Protein AF-A0A1I3NWZ0-F1 (afdb_monomer_lite)

pLDDT: mean 81.71, std 12.24, range [40.03, 95.94]

Sequence (166 aa):
MVKVLDIPILNQINGIDDLKAIGTYIEVKIGIEEKIGVPLRVNGWSQLFNKIKSVSASINNNIEKLSILLCEENNLKEIGQFYEAKKVISDIFSLQIKARSWRELKLKLKKISSAFKDGVTTDKHLLFEKNKIRNFINSSKLEGIQINEGLTSRSMADVLNKYWSR

Radius of gyration: 20.73 Å; chains: 1; bounding box: 36×36×67 Å

Structure (mmCIF, N/CA/C/O backbone):
data_AF-A0A1I3NWZ0-F1
#
_entry.id   AF-A0A1I3NWZ0-F1
#
loop_
_atom_site.group_PDB
_atom_site.id
_atom_site.type_symbol
_atom_site.label_atom_id
_atom_site.label_alt_id
_atom_site.label_comp_id
_atom_site.label_asym_id
_atom_site.label_entity_id
_atom_site.label_seq_id
_atom_site.pdbx_PDB_ins_code
_atom_site.Cartn_x
_atom_site.Cartn_y
_atom_site.Cartn_z
_atom_site.occupancy
_atom_site.B_iso_or_equiv
_atom_site.auth_seq_id
_atom_site.auth_comp_id
_atom_site.auth_asym_id
_atom_site.auth_atom_id
_atom_site.pdbx_PDB_model_num
ATOM 1 N N . MET A 1 1 ? 4.291 -22.765 -17.518 1.00 40.03 1 MET A N 1
ATOM 2 C CA . MET A 1 1 ? 4.893 -22.396 -16.218 1.00 40.03 1 MET A CA 1
ATOM 3 C C . MET A 1 1 ? 5.138 -20.897 -16.234 1.00 40.03 1 MET A C 1
ATOM 5 O O . MET A 1 1 ? 5.899 -20.448 -17.079 1.00 40.03 1 MET A O 1
ATOM 9 N N . VAL A 1 2 ? 4.449 -20.118 -15.394 1.00 47.88 2 VAL A N 1
ATOM 10 C CA . VAL A 1 2 ? 4.759 -18.685 -15.241 1.00 47.88 2 VAL A CA 1
ATOM 11 C C . VAL A 1 2 ? 6.062 -18.609 -14.456 1.00 47.88 2 VAL A C 1
ATOM 13 O O . VAL A 1 2 ? 6.148 -19.153 -13.356 1.00 47.88 2 VAL A O 1
ATOM 16 N N . LYS A 1 3 ? 7.097 -18.021 -15.052 1.00 55.84 3 LYS A N 1
ATOM 17 C CA . LYS A 1 3 ? 8.372 -17.776 -14.381 1.00 55.84 3 LYS A CA 1
ATOM 18 C C . LYS A 1 3 ? 8.078 -16.791 -13.248 1.00 55.84 3 LYS A C 1
ATOM 20 O O . LYS A 1 3 ? 7.705 -15.654 -13.523 1.00 55.84 3 LYS A O 1
ATOM 25 N N . VAL A 1 4 ? 8.147 -17.243 -11.996 1.00 61.38 4 VAL A N 1
ATOM 26 C CA . VAL A 1 4 ? 7.974 -16.355 -10.841 1.00 61.38 4 VAL A CA 1
ATOM 27 C C . VAL A 1 4 ? 9.192 -15.446 -10.825 1.00 61.38 4 VAL A C 1
ATOM 29 O O . VAL A 1 4 ? 10.295 -15.888 -10.511 1.00 61.38 4 VAL A O 1
ATOM 32 N N . LEU A 1 5 ? 9.005 -14.207 -11.270 1.00 76.50 5 LEU A N 1
ATOM 33 C CA . LEU A 1 5 ? 10.044 -13.198 -11.193 1.00 76.50 5 LEU A CA 1
ATOM 34 C C . LEU A 1 5 ? 10.266 -12.841 -9.727 1.00 76.50 5 LEU A C 1
ATOM 36 O O . LEU A 1 5 ? 9.330 -12.431 -9.038 1.00 76.50 5 LEU A O 1
ATOM 40 N N . ASP A 1 6 ? 11.507 -12.975 -9.268 1.00 80.75 6 ASP A N 1
ATOM 41 C CA . ASP A 1 6 ? 11.895 -12.523 -7.939 1.00 80.75 6 ASP A CA 1
ATOM 42 C C . ASP A 1 6 ? 12.043 -10.999 -7.951 1.00 80.75 6 ASP A C 1
ATOM 44 O O . ASP A 1 6 ? 13.096 -10.435 -8.247 1.00 80.75 6 ASP A O 1
ATOM 48 N N . ILE A 1 7 ? 10.920 -10.313 -7.742 1.00 85.56 7 ILE A N 1
ATOM 49 C CA . ILE A 1 7 ? 10.895 -8.860 -7.634 1.00 85.56 7 ILE A CA 1
ATOM 50 C C . ILE A 1 7 ? 11.438 -8.494 -6.246 1.00 85.56 7 ILE A C 1
ATOM 52 O O . ILE A 1 7 ? 10.828 -8.910 -5.254 1.00 85.56 7 ILE A O 1
ATOM 56 N N . PRO A 1 8 ? 12.496 -7.669 -6.130 1.00 84.44 8 PRO A N 1
ATOM 57 C CA . PRO A 1 8 ? 13.029 -7.234 -4.840 1.00 84.44 8 PRO A CA 1
ATOM 58 C C . PRO A 1 8 ? 12.033 -6.330 -4.101 1.00 84.44 8 PRO A C 1
ATOM 60 O O . PRO A 1 8 ? 10.915 -6.057 -4.559 1.00 84.44 8 PRO A O 1
ATOM 63 N N . ILE A 1 9 ? 12.389 -5.865 -2.907 1.00 85.62 9 ILE A N 1
ATOM 64 C CA . ILE A 1 9 ? 11.595 -4.834 -2.233 1.00 85.62 9 ILE A CA 1
ATOM 65 C C . ILE A 1 9 ? 11.631 -3.578 -3.099 1.00 85.62 9 ILE A C 1
ATOM 67 O O . ILE A 1 9 ? 12.697 -3.072 -3.439 1.00 85.62 9 ILE A O 1
ATOM 71 N N . LEU A 1 10 ? 10.466 -3.032 -3.435 1.00 88.06 10 LEU A N 1
ATOM 72 C CA . LEU A 1 10 ? 10.370 -1.962 -4.429 1.00 88.06 10 LEU A CA 1
ATOM 73 C C . LEU A 1 10 ? 11.060 -0.665 -3.994 1.00 88.06 10 LEU A C 1
ATOM 75 O O . LEU A 1 10 ? 11.432 0.150 -4.834 1.00 88.06 10 LEU A O 1
ATOM 79 N N . ASN A 1 11 ? 11.263 -0.474 -2.690 1.00 84.38 11 ASN A N 1
ATOM 80 C CA . ASN A 1 11 ? 11.990 0.676 -2.166 1.00 84.38 11 ASN A CA 1
ATOM 81 C C . ASN A 1 11 ? 13.519 0.575 -2.342 1.00 84.38 11 ASN A C 1
ATOM 83 O O . ASN A 1 11 ? 14.197 1.586 -2.207 1.00 84.38 11 ASN A O 1
ATOM 87 N N . GLN A 1 12 ? 14.054 -0.609 -2.665 1.00 85.88 12 GLN A N 1
ATOM 88 C CA . GLN A 1 12 ? 15.477 -0.810 -2.975 1.00 85.88 12 GLN A CA 1
ATOM 89 C C . GLN A 1 12 ? 15.820 -0.458 -4.431 1.00 85.88 12 GLN A C 1
ATOM 91 O O . GLN A 1 12 ? 16.991 -0.363 -4.778 1.00 85.88 12 GLN A O 1
ATOM 96 N N . ILE A 1 13 ? 14.809 -0.251 -5.281 1.00 88.19 13 ILE A N 1
ATOM 97 C CA . ILE A 1 13 ? 14.983 0.105 -6.691 1.00 88.19 13 ILE A CA 1
ATOM 98 C C . ILE A 1 13 ? 15.370 1.587 -6.771 1.00 88.19 13 ILE A C 1
ATOM 100 O O . ILE A 1 13 ? 14.577 2.479 -6.439 1.00 88.19 13 ILE A O 1
ATOM 104 N N . ASN A 1 14 ? 16.596 1.862 -7.204 1.00 89.00 14 ASN A N 1
ATOM 105 C CA . ASN A 1 14 ? 17.200 3.192 -7.235 1.00 89.00 14 ASN A CA 1
ATOM 106 C C . ASN A 1 14 ? 17.188 3.815 -8.629 1.00 89.00 14 ASN A C 1
ATOM 108 O O . ASN A 1 14 ? 17.197 5.041 -8.733 1.00 89.00 14 ASN A O 1
ATOM 112 N N . GLY A 1 15 ? 17.076 3.003 -9.679 1.00 91.00 15 GLY A N 1
ATOM 113 C CA . GLY A 1 15 ? 17.007 3.484 -11.052 1.00 91.00 15 GLY A CA 1
ATOM 114 C C . GLY A 1 15 ? 16.178 2.615 -11.991 1.00 91.00 15 GLY A C 1
ATOM 115 O O . GLY A 1 15 ? 15.716 1.524 -11.662 1.00 91.00 15 GLY A O 1
ATOM 116 N N . ILE A 1 16 ? 16.005 3.124 -13.211 1.00 93.88 16 ILE A N 1
ATOM 117 C CA . ILE A 1 16 ? 15.393 2.373 -14.314 1.00 93.88 16 ILE A CA 1
ATOM 118 C C . ILE A 1 16 ? 16.263 1.172 -14.704 1.00 93.88 16 ILE A C 1
ATOM 120 O O . ILE A 1 16 ? 15.733 0.146 -15.122 1.00 93.88 16 ILE A O 1
ATOM 124 N N . ASP A 1 17 ? 17.582 1.281 -14.571 1.00 93.44 17 ASP A N 1
ATOM 125 C CA . ASP A 1 17 ? 18.481 0.192 -14.947 1.00 93.44 17 ASP A CA 1
ATOM 126 C C . ASP A 1 17 ? 18.383 -0.993 -13.978 1.00 93.44 17 ASP A C 1
ATOM 128 O O . ASP A 1 17 ? 18.419 -2.132 -14.436 1.00 93.44 17 ASP A O 1
ATOM 132 N N . ASP A 1 18 ? 18.073 -0.755 -12.696 1.00 91.94 18 ASP A N 1
ATOM 133 C CA . ASP A 1 18 ? 17.711 -1.821 -11.749 1.00 91.94 18 ASP A CA 1
ATOM 134 C C . ASP A 1 18 ? 16.457 -2.572 -12.217 1.00 91.94 18 ASP A C 1
ATOM 136 O O . ASP A 1 18 ? 16.399 -3.797 -12.174 1.00 91.94 18 ASP A O 1
ATOM 140 N N . LEU A 1 19 ? 15.448 -1.845 -12.718 1.00 92.50 19 LEU A N 1
ATOM 141 C CA . LEU A 1 19 ? 14.233 -2.455 -13.262 1.00 92.50 19 LEU A CA 1
ATOM 142 C C . LEU A 1 19 ? 14.524 -3.297 -14.509 1.00 92.50 19 LEU A C 1
ATOM 144 O O . LEU A 1 19 ? 13.961 -4.377 -14.659 1.00 92.50 19 LEU A O 1
ATOM 148 N N . LYS A 1 20 ? 15.406 -2.826 -15.394 1.00 93.00 20 LYS A N 1
ATOM 149 C CA . LYS A 1 20 ? 15.807 -3.570 -16.597 1.00 93.00 20 LYS A CA 1
ATOM 150 C C . LYS A 1 20 ? 16.663 -4.793 -16.272 1.00 93.00 20 LYS A C 1
ATOM 152 O O . LYS A 1 20 ? 16.581 -5.780 -16.995 1.00 93.00 20 LYS A O 1
ATOM 157 N N . ALA A 1 21 ? 17.464 -4.740 -15.207 1.00 92.06 21 ALA A N 1
ATOM 158 C CA . ALA A 1 21 ? 18.283 -5.867 -14.764 1.00 92.06 21 ALA A CA 1
ATOM 159 C C . ALA A 1 21 ? 17.428 -7.055 -14.288 1.00 92.06 21 ALA A C 1
ATOM 161 O O . ALA A 1 21 ? 17.855 -8.202 -14.392 1.00 92.06 21 ALA A O 1
ATOM 162 N N . ILE A 1 22 ? 16.210 -6.786 -13.807 1.00 91.50 22 ILE A N 1
ATOM 163 C CA . ILE A 1 22 ? 15.260 -7.809 -13.359 1.00 91.50 22 ILE A CA 1
ATOM 164 C C . ILE A 1 22 ? 14.657 -8.589 -14.545 1.00 91.50 22 ILE A C 1
ATOM 166 O O . ILE A 1 22 ? 14.425 -9.794 -14.439 1.00 91.50 22 ILE A O 1
ATOM 170 N N . GLY A 1 23 ? 14.376 -7.927 -15.672 1.00 91.56 23 GLY A N 1
ATOM 171 C CA . GLY A 1 23 ? 13.777 -8.577 -16.838 1.00 91.56 23 GLY A CA 1
ATOM 172 C C . GLY A 1 23 ? 13.171 -7.611 -17.851 1.00 91.56 23 GLY A C 1
ATOM 173 O O . GLY A 1 23 ? 13.454 -6.410 -17.863 1.00 91.56 23 GLY A O 1
ATOM 174 N N . THR A 1 24 ? 12.309 -8.133 -18.727 1.00 93.62 24 THR A N 1
ATOM 175 C CA . THR A 1 24 ? 11.624 -7.298 -19.721 1.00 93.62 24 THR A CA 1
ATOM 176 C C . THR A 1 24 ? 10.572 -6.400 -19.072 1.00 93.62 24 THR A C 1
ATOM 178 O O . THR A 1 24 ? 10.052 -6.676 -17.991 1.00 93.62 24 THR A O 1
ATOM 181 N N . TYR A 1 25 ? 10.197 -5.322 -19.763 1.00 93.81 25 TYR A N 1
ATOM 182 C CA . TYR A 1 25 ? 9.210 -4.367 -19.253 1.00 93.81 25 TYR A CA 1
ATOM 183 C C . TYR A 1 25 ? 7.886 -5.027 -18.846 1.00 93.81 25 TYR A C 1
ATOM 185 O O . TYR A 1 25 ? 7.334 -4.713 -17.792 1.00 93.81 25 TYR A O 1
ATOM 193 N N . ILE A 1 26 ? 7.380 -5.937 -19.681 1.00 92.94 26 ILE A N 1
ATOM 194 C CA . ILE A 1 26 ? 6.096 -6.606 -19.455 1.00 92.94 26 ILE A CA 1
ATOM 195 C C . ILE A 1 26 ? 6.187 -7.516 -18.227 1.00 92.94 26 ILE A C 1
ATOM 197 O O . ILE A 1 26 ? 5.327 -7.442 -17.355 1.00 92.94 26 ILE A O 1
ATOM 201 N N . GLU A 1 27 ? 7.249 -8.315 -18.131 1.00 93.31 27 GLU A N 1
ATOM 202 C CA . GLU A 1 27 ? 7.501 -9.216 -17.003 1.00 93.31 27 GLU A CA 1
ATOM 203 C C . GLU A 1 27 ? 7.618 -8.460 -15.678 1.00 93.31 27 GLU A C 1
ATOM 205 O O . GLU A 1 27 ? 6.936 -8.791 -14.708 1.00 93.31 27 GLU A O 1
ATOM 210 N N . VAL A 1 28 ? 8.430 -7.400 -15.651 1.00 94.00 28 VAL A N 1
ATOM 211 C CA . VAL A 1 28 ? 8.650 -6.593 -14.446 1.00 94.00 28 VAL A CA 1
ATOM 212 C C . VAL A 1 28 ? 7.371 -5.875 -14.038 1.00 94.00 28 VAL A C 1
ATOM 214 O O . VAL A 1 28 ? 7.008 -5.884 -12.864 1.00 94.00 28 VAL A O 1
ATOM 217 N N . LYS A 1 29 ? 6.635 -5.294 -14.992 1.00 94.25 29 LYS A N 1
ATOM 218 C CA . LYS A 1 29 ? 5.347 -4.654 -14.705 1.00 94.25 29 LYS A CA 1
ATOM 219 C C . LYS A 1 29 ? 4.363 -5.645 -14.085 1.00 94.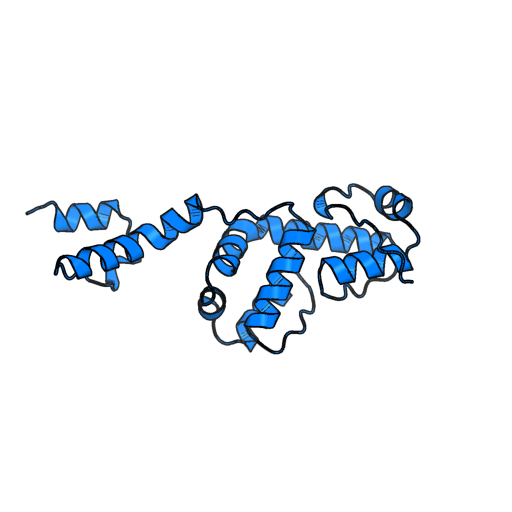25 29 LYS A C 1
ATOM 221 O O . LYS A 1 29 ? 3.772 -5.320 -13.059 1.00 94.25 29 LYS A O 1
ATOM 226 N N . ILE A 1 30 ? 4.197 -6.824 -14.687 1.00 92.94 30 ILE A N 1
ATOM 227 C CA . ILE A 1 30 ? 3.275 -7.852 -14.190 1.00 92.94 30 ILE A CA 1
ATOM 228 C C . ILE A 1 30 ? 3.693 -8.298 -12.787 1.00 92.94 30 ILE A C 1
ATOM 230 O O . ILE A 1 30 ? 2.868 -8.258 -11.878 1.00 92.94 30 ILE A O 1
ATOM 234 N N . GLY A 1 31 ? 4.972 -8.621 -12.575 1.00 93.12 31 GLY A N 1
ATOM 235 C CA . GLY A 1 31 ? 5.467 -9.046 -11.264 1.00 93.12 31 GLY A CA 1
ATOM 236 C C . GLY A 1 31 ? 5.260 -7.987 -10.175 1.00 93.12 31 GLY A C 1
ATOM 237 O O . GLY A 1 31 ? 4.855 -8.302 -9.056 1.00 93.12 31 GLY A O 1
ATOM 238 N N . ILE A 1 32 ? 5.463 -6.707 -10.499 1.00 93.31 32 ILE A N 1
ATOM 239 C CA . ILE A 1 32 ? 5.201 -5.601 -9.570 1.00 93.31 32 ILE A CA 1
ATOM 240 C C . ILE A 1 32 ? 3.700 -5.464 -9.280 1.00 93.31 32 ILE A C 1
ATOM 242 O O . ILE A 1 32 ? 3.310 -5.317 -8.121 1.00 93.31 32 ILE A O 1
ATOM 246 N N . GLU A 1 33 ? 2.843 -5.526 -10.302 1.00 93.56 33 GLU A N 1
ATOM 247 C CA . GLU A 1 33 ? 1.384 -5.455 -10.138 1.00 93.56 33 GLU A CA 1
ATOM 248 C C . GLU A 1 33 ? 0.843 -6.633 -9.307 1.00 93.56 33 GLU A C 1
ATOM 250 O O . GLU A 1 33 ? -0.061 -6.443 -8.488 1.00 93.56 33 GLU A O 1
ATOM 255 N N . GLU A 1 34 ? 1.428 -7.826 -9.441 1.00 91.88 34 GLU A N 1
ATOM 256 C CA . GLU A 1 34 ? 1.122 -9.004 -8.623 1.00 91.88 34 GLU A CA 1
ATOM 257 C C . GLU A 1 34 ? 1.580 -8.837 -7.168 1.00 91.88 34 GLU A C 1
ATOM 259 O O . GLU A 1 34 ? 0.799 -9.107 -6.241 1.00 91.88 34 GLU A O 1
ATOM 264 N N . LYS A 1 35 ? 2.805 -8.330 -6.959 1.00 90.62 35 LYS A N 1
ATOM 265 C CA . LYS A 1 35 ? 3.379 -8.073 -5.628 1.00 90.62 35 LYS A CA 1
ATOM 266 C C . LYS A 1 35 ? 2.576 -7.021 -4.859 1.00 90.62 35 LYS A C 1
ATOM 268 O O . LYS A 1 35 ? 2.261 -7.217 -3.687 1.00 90.62 35 LYS A O 1
ATOM 273 N N . ILE A 1 36 ? 2.172 -5.942 -5.528 1.00 90.88 36 ILE A N 1
ATOM 274 C CA . ILE A 1 36 ? 1.332 -4.875 -4.957 1.00 90.88 36 ILE A CA 1
ATOM 275 C C . ILE A 1 36 ? -0.144 -5.315 -4.864 1.00 90.88 36 ILE A C 1
ATOM 277 O O . ILE A 1 36 ? -0.883 -4.884 -3.977 1.00 90.88 36 ILE A O 1
ATOM 281 N N . GLY A 1 37 ? -0.604 -6.191 -5.760 1.00 90.50 37 GLY A N 1
ATOM 282 C CA . GLY A 1 37 ? -1.996 -6.641 -5.851 1.00 90.50 37 GLY A CA 1
ATOM 283 C C . GLY A 1 37 ? -2.957 -5.608 -6.457 1.00 90.50 37 GLY A C 1
ATOM 284 O O . GLY A 1 37 ? -4.178 -5.700 -6.246 1.00 90.50 37 GLY A O 1
ATOM 285 N N . VAL A 1 38 ? -2.421 -4.611 -7.170 1.00 91.25 38 VAL A N 1
ATOM 286 C CA . VAL A 1 38 ? -3.154 -3.510 -7.813 1.00 91.25 38 VAL A CA 1
ATOM 287 C C . VAL A 1 38 ? -2.480 -3.163 -9.148 1.00 91.25 38 VAL A C 1
ATOM 289 O O . VAL A 1 38 ? -1.260 -3.021 -9.176 1.00 91.25 38 VAL A O 1
ATOM 292 N N . PRO A 1 39 ? -3.244 -2.977 -10.242 1.00 91.38 39 PRO A N 1
ATOM 293 C CA . PRO A 1 39 ? -2.677 -2.550 -11.518 1.00 91.38 39 PRO A CA 1
ATOM 294 C C . PRO A 1 39 ? -2.154 -1.109 -11.440 1.00 91.38 39 PRO A C 1
ATOM 296 O O . PRO A 1 39 ? -2.852 -0.216 -10.953 1.00 91.38 39 PRO A O 1
ATOM 299 N N . LEU A 1 40 ? -0.960 -0.869 -11.979 1.00 90.56 40 LEU A N 1
ATOM 300 C CA . LEU A 1 40 ? -0.302 0.439 -11.985 1.00 90.56 40 LEU A CA 1
ATOM 301 C C . LEU A 1 40 ? -0.723 1.303 -13.177 1.00 90.56 40 LEU A C 1
ATOM 303 O O . LEU A 1 40 ? -0.684 2.527 -13.073 1.00 90.56 40 LEU A O 1
ATOM 307 N N . ARG A 1 41 ? -1.158 0.678 -14.284 1.00 90.12 41 ARG A N 1
ATOM 308 C CA . ARG A 1 41 ? -1.650 1.356 -15.508 1.00 90.12 41 ARG A CA 1
ATOM 309 C C . ARG A 1 41 ? -0.679 2.384 -16.093 1.00 90.12 41 ARG A C 1
ATOM 311 O O . ARG A 1 41 ? -1.073 3.442 -16.568 1.00 90.12 41 ARG A O 1
ATOM 318 N N . VAL A 1 42 ? 0.596 2.042 -16.060 1.00 93.00 42 VAL A N 1
ATOM 319 C CA . VAL A 1 42 ? 1.681 2.818 -16.660 1.00 93.00 42 VAL A CA 1
ATOM 320 C C . VAL A 1 42 ? 2.158 2.146 -17.939 1.00 93.00 42 VAL A C 1
ATOM 322 O O . VAL A 1 42 ? 2.024 0.923 -18.071 1.00 93.00 42 VAL A O 1
ATOM 325 N N . ASN A 1 43 ? 2.728 2.947 -18.839 1.00 93.06 43 ASN A N 1
ATOM 326 C CA . ASN A 1 43 ? 3.331 2.513 -20.093 1.00 93.06 43 ASN A CA 1
ATOM 327 C C . ASN A 1 43 ? 4.771 3.047 -20.172 1.00 93.06 43 ASN A C 1
ATOM 329 O O . ASN A 1 43 ? 5.008 4.251 -20.224 1.00 93.06 43 ASN A O 1
ATOM 333 N N . GLY A 1 44 ? 5.743 2.138 -20.171 1.00 94.38 44 GLY A N 1
ATOM 334 C CA . GLY A 1 44 ? 7.170 2.451 -20.217 1.00 94.38 44 GLY A CA 1
ATOM 335 C C . GLY A 1 44 ? 7.866 2.494 -18.854 1.00 94.38 44 GLY A C 1
ATOM 336 O O . GLY A 1 44 ? 7.248 2.617 -17.792 1.00 94.38 44 GLY A O 1
ATOM 337 N N . TRP A 1 45 ? 9.193 2.379 -18.905 1.00 95.94 45 TRP A N 1
ATOM 338 C CA . TRP A 1 45 ? 10.057 2.249 -17.733 1.00 95.94 45 TRP A CA 1
ATOM 339 C C . TRP A 1 45 ? 10.046 3.474 -16.819 1.00 95.94 45 TRP A C 1
ATOM 341 O O . TRP A 1 45 ? 9.896 3.325 -15.610 1.00 95.94 45 TRP A O 1
ATOM 351 N N . SER A 1 46 ? 10.149 4.682 -17.377 1.00 95.00 46 SER A N 1
ATOM 352 C CA . SER A 1 46 ? 10.188 5.913 -16.577 1.00 95.00 46 SER A CA 1
ATOM 353 C C . SER A 1 46 ? 8.891 6.128 -15.801 1.00 95.00 46 SER A C 1
ATOM 355 O O . SER A 1 46 ? 8.921 6.483 -14.626 1.00 95.00 46 SER A O 1
ATOM 357 N N . GLN A 1 47 ? 7.741 5.852 -16.426 1.00 94.88 47 GLN A N 1
ATOM 358 C CA . GLN A 1 47 ? 6.445 5.935 -15.751 1.00 94.88 47 GLN A CA 1
ATOM 359 C C . GLN A 1 47 ? 6.329 4.898 -14.631 1.00 94.88 47 GLN A C 1
ATOM 361 O O . GLN A 1 47 ? 5.841 5.223 -13.551 1.00 94.88 47 GLN A O 1
ATOM 366 N N . LEU A 1 48 ? 6.803 3.670 -14.865 1.00 94.81 48 LEU A N 1
ATOM 367 C CA . LEU A 1 48 ? 6.831 2.613 -13.856 1.00 94.81 48 LEU A CA 1
ATOM 368 C C . LEU A 1 48 ? 7.704 2.995 -12.659 1.00 94.81 48 LEU A C 1
ATOM 370 O O . LEU A 1 48 ? 7.229 2.951 -11.526 1.00 94.81 48 LEU A O 1
ATOM 374 N N . PHE A 1 49 ? 8.931 3.446 -12.906 1.00 94.56 49 PHE A N 1
ATOM 375 C CA . PHE A 1 49 ? 9.847 3.891 -11.859 1.00 94.56 49 PHE A CA 1
ATOM 376 C C . PHE A 1 49 ? 9.278 5.066 -11.052 1.00 94.56 49 PHE A C 1
ATOM 378 O O . PHE A 1 49 ? 9.220 5.009 -9.823 1.00 94.56 49 PHE A O 1
ATOM 385 N N . ASN A 1 50 ? 8.763 6.096 -11.730 1.00 93.94 50 ASN A N 1
ATOM 386 C CA . ASN A 1 50 ? 8.146 7.246 -11.069 1.00 93.94 50 ASN A CA 1
ATOM 387 C C . ASN A 1 50 ? 6.927 6.833 -10.239 1.00 93.94 50 ASN A C 1
ATOM 389 O O . ASN A 1 50 ? 6.724 7.346 -9.138 1.00 93.94 50 ASN A O 1
ATOM 393 N N . LYS A 1 51 ? 6.131 5.873 -10.727 1.00 94.25 51 LYS A N 1
ATOM 394 C CA . LYS A 1 51 ? 4.983 5.350 -9.985 1.00 94.25 51 LYS A CA 1
ATOM 395 C C . LYS A 1 51 ? 5.419 4.614 -8.722 1.00 94.25 51 LYS A C 1
ATOM 397 O O . LYS A 1 51 ? 4.830 4.844 -7.671 1.00 94.25 51 LYS A O 1
ATOM 402 N N . ILE A 1 52 ? 6.465 3.793 -8.802 1.00 92.88 52 ILE A N 1
ATOM 403 C CA . ILE A 1 52 ? 7.062 3.118 -7.642 1.00 92.88 52 ILE A CA 1
ATOM 404 C C . ILE A 1 52 ? 7.535 4.155 -6.616 1.00 92.88 52 ILE A C 1
ATOM 406 O O . ILE A 1 52 ? 7.155 4.076 -5.451 1.00 92.88 52 ILE A O 1
ATOM 410 N N . LYS A 1 53 ? 8.299 5.171 -7.035 1.00 91.75 53 LYS A N 1
ATOM 411 C CA . LYS A 1 53 ? 8.788 6.223 -6.127 1.00 91.75 53 LYS A CA 1
ATOM 412 C C . LYS A 1 53 ? 7.653 7.027 -5.495 1.00 91.75 53 LYS A C 1
ATOM 414 O O . LYS A 1 53 ? 7.684 7.257 -4.290 1.00 91.75 53 LYS A O 1
ATOM 419 N N . SER A 1 54 ? 6.627 7.380 -6.267 1.00 91.81 54 SER A N 1
ATOM 420 C CA . SER A 1 54 ? 5.433 8.063 -5.759 1.00 91.81 54 SER A CA 1
ATOM 421 C C . SER A 1 54 ? 4.707 7.230 -4.700 1.00 91.81 54 SER A C 1
ATOM 423 O O . SER A 1 54 ? 4.408 7.745 -3.625 1.00 91.81 54 SER A O 1
ATOM 425 N N . VAL A 1 55 ? 4.488 5.934 -4.947 1.00 91.56 55 VAL A N 1
ATOM 426 C CA . VAL A 1 55 ? 3.845 5.046 -3.965 1.00 91.56 55 VAL A CA 1
ATOM 427 C C . VAL A 1 55 ? 4.726 4.865 -2.724 1.00 91.56 55 VAL A C 1
ATOM 429 O O . VAL A 1 55 ? 4.208 4.910 -1.611 1.00 91.56 55 VAL A O 1
ATOM 432 N N . SER A 1 56 ? 6.047 4.727 -2.886 1.00 89.06 56 SER A N 1
ATOM 433 C CA . SER A 1 56 ? 6.988 4.659 -1.758 1.00 89.06 56 SER A CA 1
ATOM 434 C C . SER A 1 56 ? 6.924 5.918 -0.886 1.00 89.06 56 SER A C 1
ATOM 436 O O . SER A 1 56 ? 6.803 5.824 0.336 1.00 89.06 56 SER A O 1
ATOM 438 N N . ALA A 1 57 ? 6.922 7.102 -1.506 1.00 87.12 57 ALA A N 1
ATOM 439 C CA . ALA A 1 57 ? 6.776 8.371 -0.801 1.00 87.12 57 ALA A CA 1
ATOM 440 C C . ALA A 1 57 ? 5.441 8.441 -0.042 1.00 87.12 57 ALA A C 1
ATOM 442 O O . ALA A 1 57 ? 5.431 8.764 1.145 1.00 87.12 57 ALA A O 1
ATOM 443 N N . SER A 1 58 ? 4.329 8.047 -0.672 1.00 88.44 58 SER A N 1
ATOM 444 C CA . SER A 1 58 ? 3.025 7.961 -0.004 1.00 88.44 58 SER A CA 1
ATOM 445 C C . SER A 1 58 ? 3.035 7.009 1.194 1.00 88.44 58 SER A C 1
ATOM 447 O O . SER A 1 58 ? 2.463 7.343 2.230 1.00 88.44 58 SER A O 1
ATOM 449 N N . ILE A 1 59 ? 3.687 5.846 1.090 1.00 85.81 59 ILE A N 1
ATOM 450 C CA . ILE A 1 59 ? 3.820 4.895 2.204 1.00 85.81 59 ILE A CA 1
ATOM 451 C C . ILE A 1 59 ? 4.621 5.513 3.348 1.00 85.81 59 ILE A C 1
ATOM 453 O O . ILE A 1 59 ? 4.185 5.444 4.493 1.00 85.81 59 ILE A O 1
ATOM 457 N N . ASN A 1 60 ? 5.769 6.125 3.053 1.00 82.81 60 ASN A N 1
ATOM 458 C CA . ASN A 1 60 ? 6.624 6.726 4.075 1.00 82.81 60 ASN A CA 1
ATOM 459 C C . ASN A 1 60 ? 5.929 7.899 4.780 1.00 82.81 60 ASN A C 1
ATOM 461 O O . ASN A 1 60 ? 5.947 7.955 6.005 1.00 82.81 60 ASN A O 1
ATOM 465 N N . ASN A 1 61 ? 5.228 8.755 4.034 1.00 83.75 61 ASN A N 1
ATOM 466 C CA . ASN A 1 61 ? 4.493 9.896 4.589 1.00 83.75 61 ASN A CA 1
ATOM 467 C C . ASN A 1 61 ? 3.271 9.490 5.424 1.00 83.75 61 ASN A C 1
ATOM 469 O O . ASN A 1 61 ? 2.758 10.294 6.194 1.00 83.75 61 ASN A O 1
ATOM 473 N N . ASN A 1 62 ? 2.774 8.262 5.263 1.00 82.75 62 ASN A N 1
ATOM 474 C CA . ASN A 1 62 ? 1.587 7.770 5.960 1.00 82.75 62 ASN A CA 1
ATOM 475 C C . ASN A 1 62 ? 1.895 6.555 6.842 1.00 82.75 62 ASN A C 1
ATOM 477 O O . ASN A 1 62 ? 0.975 5.821 7.199 1.00 82.75 62 ASN A O 1
ATOM 481 N N . ILE A 1 63 ? 3.162 6.303 7.183 1.00 77.00 63 ILE A N 1
ATOM 482 C CA . ILE A 1 63 ? 3.559 5.034 7.800 1.00 77.00 63 ILE A CA 1
ATOM 483 C C . ILE A 1 63 ? 2.872 4.768 9.139 1.00 77.00 63 ILE A C 1
ATOM 485 O O . ILE A 1 63 ? 2.401 3.656 9.360 1.00 77.00 63 ILE A O 1
ATOM 489 N N . GLU A 1 64 ? 2.743 5.783 9.991 1.00 72.81 64 GLU A N 1
ATOM 490 C CA . GLU A 1 64 ? 2.051 5.671 11.280 1.00 72.81 64 GLU A CA 1
ATOM 491 C C . GLU A 1 64 ? 0.566 5.359 11.082 1.00 72.81 64 GLU A C 1
ATOM 493 O O . GLU A 1 64 ? 0.002 4.456 11.695 1.00 72.81 64 GLU A O 1
ATOM 498 N N . LYS A 1 65 ? -0.077 6.056 10.142 1.00 77.31 65 LYS A N 1
ATOM 499 C CA . LYS A 1 65 ? -1.476 5.806 9.795 1.00 77.31 65 LYS A CA 1
ATOM 500 C C . LYS A 1 65 ? -1.657 4.386 9.254 1.00 77.31 65 LYS A C 1
ATOM 502 O O . LYS A 1 65 ? -2.605 3.700 9.622 1.00 77.31 65 LYS A O 1
ATOM 507 N N . LEU A 1 66 ? -0.746 3.919 8.404 1.00 77.94 66 LEU A N 1
ATOM 508 C CA . LEU A 1 66 ? -0.796 2.581 7.819 1.00 77.94 66 LEU A CA 1
ATOM 509 C C . LEU A 1 66 ? -0.542 1.480 8.842 1.00 77.94 66 LEU A C 1
ATOM 511 O O . LEU A 1 66 ? -1.258 0.478 8.819 1.00 77.94 66 LEU A O 1
ATOM 515 N N . SER A 1 67 ? 0.419 1.663 9.748 1.00 73.19 67 SER A N 1
ATOM 516 C CA . SER A 1 67 ? 0.695 0.695 10.809 1.00 73.19 67 SER A CA 1
ATOM 517 C C . SER A 1 67 ? -0.545 0.511 11.682 1.00 73.19 67 SER A C 1
ATOM 519 O O . SER A 1 67 ? -0.990 -0.621 11.871 1.00 73.19 67 SER A O 1
ATOM 521 N N . ILE A 1 68 ? -1.197 1.608 12.079 1.00 73.25 68 ILE A N 1
ATOM 522 C CA . ILE A 1 68 ? -2.453 1.593 12.837 1.00 73.25 68 ILE A CA 1
ATOM 523 C C . ILE A 1 68 ? -3.559 0.863 12.064 1.00 73.25 68 ILE A C 1
ATOM 525 O O . ILE A 1 68 ? -4.190 -0.044 12.609 1.00 73.25 68 ILE A O 1
ATOM 529 N N . LEU A 1 69 ? -3.795 1.209 10.795 1.00 78.00 69 LEU A N 1
ATOM 530 C CA . LEU A 1 69 ? -4.863 0.599 9.987 1.00 78.00 69 LEU A CA 1
ATOM 531 C C . LEU A 1 69 ? -4.662 -0.907 9.753 1.00 78.00 69 LEU A C 1
ATOM 533 O O . LEU A 1 69 ? -5.633 -1.644 9.566 1.00 78.00 69 LEU A O 1
ATOM 537 N N . LEU A 1 70 ? -3.414 -1.378 9.761 1.00 76.38 70 LEU A N 1
ATOM 538 C CA . LEU A 1 70 ? -3.071 -2.777 9.518 1.00 76.38 70 LEU A CA 1
ATOM 539 C C . LEU A 1 70 ? -3.088 -3.657 10.781 1.00 76.38 70 LEU A C 1
ATOM 541 O O . LEU A 1 70 ? -3.239 -4.876 10.627 1.00 76.38 70 LEU A O 1
ATOM 545 N N . CYS A 1 71 ? -3.019 -3.067 11.984 1.00 69.69 71 CYS A N 1
ATOM 546 C CA . CYS A 1 71 ? -3.026 -3.759 13.284 1.00 69.69 71 CYS A CA 1
ATOM 547 C C . CYS A 1 71 ? -4.271 -4.634 13.498 1.00 69.69 71 CYS A C 1
ATOM 549 O O . CYS A 1 71 ? -4.196 -5.860 13.456 1.00 69.69 71 CYS A O 1
ATOM 551 N N . GLU A 1 72 ? -5.434 -4.014 13.718 1.00 68.00 72 GLU A N 1
ATOM 552 C CA . GLU A 1 72 ? -6.661 -4.704 14.136 1.00 68.00 72 GLU A CA 1
ATOM 553 C C . GLU A 1 72 ? -7.646 -4.847 12.971 1.00 68.00 72 GLU A C 1
ATOM 555 O O . GLU A 1 72 ? -7.560 -4.160 11.950 1.00 68.00 72 GLU A O 1
ATOM 560 N N . GLU A 1 73 ? -8.570 -5.803 13.060 1.00 64.44 73 GLU A N 1
ATOM 561 C CA . GLU A 1 73 ? -9.564 -6.062 12.008 1.00 64.44 73 GLU A CA 1
ATOM 562 C C . GLU A 1 73 ? -10.521 -4.890 11.766 1.00 64.44 73 GLU A C 1
ATOM 564 O O . GLU A 1 73 ? -10.971 -4.698 10.637 1.00 64.44 73 GLU A O 1
ATOM 569 N N . ASN A 1 74 ? -10.773 -4.072 12.790 1.00 68.50 74 ASN A N 1
ATOM 570 C CA . ASN A 1 74 ? -11.781 -3.017 12.739 1.00 68.50 74 ASN A CA 1
ATOM 571 C C . ASN A 1 74 ? -11.224 -1.603 12.513 1.00 68.50 74 ASN A C 1
ATOM 573 O O . ASN A 1 74 ? -12.015 -0.710 12.238 1.00 68.50 74 ASN A O 1
ATOM 577 N N . ASN A 1 75 ? -9.904 -1.385 12.518 1.00 76.56 75 ASN A N 1
ATOM 578 C CA . ASN A 1 75 ? -9.334 -0.029 12.415 1.00 76.56 75 ASN A CA 1
ATOM 579 C C . ASN A 1 75 ? -9.649 0.663 11.080 1.00 76.56 75 ASN A C 1
ATOM 581 O O . ASN A 1 75 ? -9.772 1.879 11.018 1.00 76.56 75 ASN A O 1
ATOM 585 N N . LEU A 1 76 ? -9.850 -0.102 10.003 1.00 79.19 76 LEU A N 1
ATOM 586 C CA . LEU A 1 76 ? -10.298 0.452 8.721 1.00 79.19 76 LEU A CA 1
ATOM 587 C C . LEU A 1 76 ? -11.707 1.063 8.791 1.00 79.19 76 LEU A C 1
ATOM 589 O O . LEU A 1 76 ? -12.005 1.963 8.010 1.00 79.19 76 LEU A O 1
ATOM 593 N N . LYS A 1 77 ? -12.549 0.607 9.728 1.00 82.25 77 LYS A N 1
ATOM 594 C CA . LYS A 1 77 ? -13.898 1.146 9.953 1.00 82.25 77 LYS A CA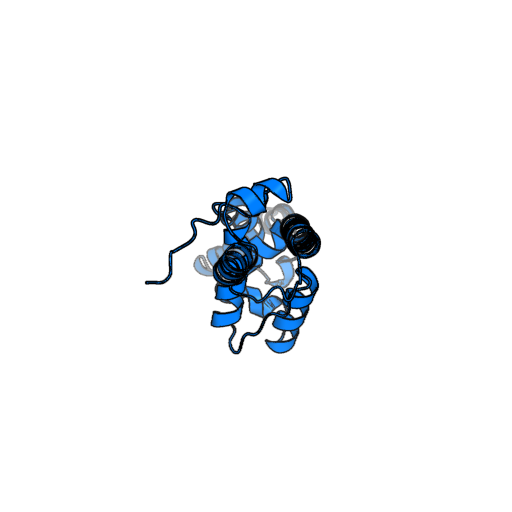 1
ATOM 595 C C . LYS A 1 77 ? -13.868 2.495 10.679 1.00 82.25 77 LYS A C 1
ATOM 597 O O . LYS A 1 77 ? -14.839 3.231 10.579 1.00 82.25 77 LYS A O 1
ATOM 602 N N . GLU A 1 78 ? -12.760 2.849 11.343 1.00 78.94 78 GLU A N 1
ATOM 603 C CA . GLU A 1 78 ? -12.579 4.184 11.945 1.00 78.94 78 GLU A CA 1
ATOM 604 C C . GLU A 1 78 ? -12.515 5.291 10.878 1.00 78.94 78 GLU A C 1
ATOM 606 O O . GLU A 1 78 ? -12.793 6.446 11.182 1.00 78.94 78 GLU A O 1
ATOM 611 N N . ILE A 1 79 ? -12.175 4.956 9.624 1.00 81.31 79 ILE A N 1
ATOM 612 C CA . ILE A 1 79 ? -12.140 5.923 8.512 1.00 81.31 79 ILE A CA 1
ATOM 613 C C . ILE A 1 79 ? -13.558 6.333 8.081 1.00 81.31 79 ILE A C 1
ATOM 615 O O . ILE A 1 79 ? -13.730 7.408 7.515 1.00 81.31 79 ILE A O 1
ATOM 619 N N . GLY A 1 80 ? -14.560 5.485 8.326 1.00 85.12 80 GLY A N 1
ATOM 620 C CA . GLY A 1 80 ? -15.938 5.697 7.894 1.00 85.12 80 GLY A CA 1
ATOM 621 C C . GLY A 1 80 ? -16.517 4.470 7.196 1.00 85.12 80 GLY A C 1
ATOM 622 O O . GLY A 1 80 ? -16.158 3.323 7.485 1.00 85.12 80 GLY A O 1
ATOM 623 N N . GLN A 1 81 ? -17.428 4.700 6.252 1.00 90.31 81 GLN A N 1
ATOM 624 C CA . GLN A 1 81 ? -18.049 3.615 5.497 1.00 90.31 81 GLN A CA 1
ATOM 625 C C . GLN A 1 81 ? -17.070 2.990 4.494 1.00 90.31 81 GLN A C 1
ATOM 627 O O . GLN A 1 81 ? -16.074 3.588 4.085 1.00 90.31 81 GLN A O 1
ATOM 632 N N . PHE A 1 82 ? -17.371 1.770 4.036 1.00 89.44 82 PHE A N 1
ATOM 633 C CA . PHE A 1 82 ? -16.485 1.009 3.145 1.00 89.44 82 PHE A CA 1
ATOM 634 C C . PHE A 1 82 ? -16.057 1.786 1.891 1.00 89.44 82 PHE A C 1
ATOM 636 O O . PHE A 1 82 ? -14.890 1.752 1.496 1.00 89.44 82 PHE A O 1
ATOM 643 N N . TYR A 1 83 ? -16.995 2.497 1.263 1.00 89.62 83 TYR A N 1
ATOM 644 C CA . TYR A 1 83 ? -16.727 3.268 0.050 1.00 89.62 83 TYR A CA 1
ATOM 645 C C . TYR A 1 83 ? -15.807 4.464 0.307 1.00 89.62 83 TYR A C 1
ATOM 647 O O . TYR A 1 83 ? -14.910 4.715 -0.498 1.00 89.62 83 TYR A O 1
ATOM 655 N N . GLU A 1 84 ? -15.988 5.147 1.435 1.00 89.31 84 GLU A N 1
ATOM 656 C CA . GLU A 1 84 ? -15.166 6.281 1.860 1.00 89.31 84 GLU A CA 1
ATOM 657 C C . GLU A 1 84 ? -13.750 5.820 2.189 1.00 89.31 84 GLU A C 1
ATOM 659 O O . GLU A 1 84 ? -12.791 6.341 1.627 1.00 89.31 84 GLU A O 1
ATOM 664 N N . ALA A 1 85 ? -13.611 4.765 2.996 1.00 89.06 85 ALA A N 1
ATOM 665 C CA . ALA A 1 85 ? -12.313 4.193 3.334 1.00 89.06 85 ALA A CA 1
ATOM 666 C C . ALA A 1 85 ? -11.545 3.743 2.084 1.00 89.06 85 ALA A C 1
ATOM 668 O O . ALA A 1 85 ? -10.364 4.048 1.924 1.00 89.06 85 ALA A O 1
ATOM 669 N N . LYS A 1 86 ? -12.219 3.067 1.144 1.00 92.50 86 LYS A N 1
ATOM 670 C CA . LYS A 1 86 ? -11.617 2.672 -0.136 1.00 92.50 86 LYS A CA 1
ATOM 671 C C . LYS A 1 86 ? -11.158 3.885 -0.951 1.00 92.50 86 LYS A C 1
ATOM 673 O O . LYS A 1 86 ? -10.086 3.818 -1.555 1.00 92.50 86 LYS A O 1
ATOM 678 N N . LYS A 1 87 ? -11.950 4.963 -0.984 1.00 91.62 87 LYS A N 1
ATOM 679 C CA . LYS A 1 87 ? -11.607 6.207 -1.686 1.00 91.62 87 LYS A CA 1
ATOM 680 C C . LYS A 1 87 ? -10.382 6.864 -1.051 1.00 91.62 87 LYS A C 1
ATOM 682 O O . LYS A 1 87 ? -9.383 7.031 -1.733 1.00 91.62 87 LYS A O 1
ATOM 687 N N . VAL A 1 88 ? -10.405 7.085 0.263 1.00 89.31 88 VAL A N 1
ATOM 688 C CA . VAL A 1 88 ? -9.291 7.672 1.025 1.00 89.31 88 VAL A CA 1
ATOM 689 C C . VAL A 1 88 ? -7.992 6.896 0.809 1.00 89.31 88 VAL A C 1
ATOM 691 O O . VAL A 1 88 ? -6.953 7.490 0.542 1.00 89.31 88 VAL A O 1
ATOM 694 N N . ILE A 1 89 ? -8.032 5.563 0.880 1.00 89.62 89 ILE A N 1
ATOM 695 C CA . ILE A 1 89 ? -6.837 4.732 0.667 1.00 89.62 89 ILE A CA 1
ATOM 696 C C . ILE A 1 89 ? -6.366 4.815 -0.792 1.00 89.62 89 ILE A C 1
ATOM 698 O O . ILE A 1 89 ? -5.164 4.891 -1.042 1.00 89.62 89 ILE A O 1
ATOM 702 N N . SER A 1 90 ? -7.289 4.829 -1.757 1.00 91.12 90 SER A N 1
ATOM 703 C CA . SER A 1 90 ? -6.942 4.997 -3.176 1.00 9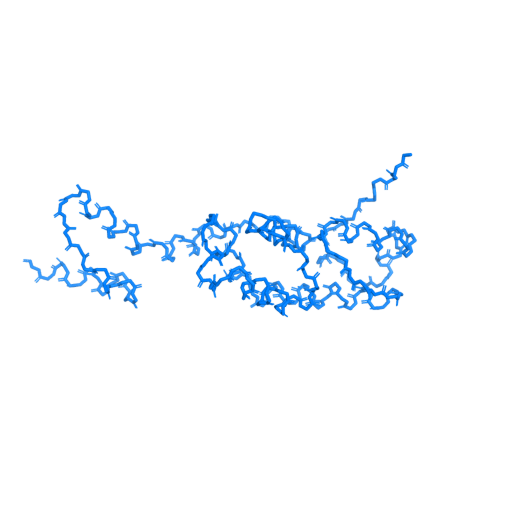1.12 90 SER A CA 1
ATOM 704 C C . SER A 1 90 ? -6.250 6.338 -3.429 1.00 91.12 90 SER A C 1
ATOM 706 O O . SER A 1 90 ? -5.243 6.376 -4.136 1.00 91.12 90 SER A O 1
ATOM 708 N N . ASP A 1 91 ? -6.744 7.406 -2.802 1.00 89.75 91 ASP A N 1
ATOM 709 C CA . ASP A 1 91 ? -6.213 8.763 -2.927 1.00 89.75 91 ASP A CA 1
ATOM 710 C C . ASP A 1 91 ? -4.815 8.874 -2.293 1.00 89.75 91 ASP A C 1
ATOM 712 O O . ASP A 1 91 ? -3.891 9.370 -2.937 1.00 89.75 91 ASP A O 1
ATOM 716 N N . ILE A 1 92 ? -4.611 8.308 -1.093 1.00 87.56 92 ILE A N 1
ATOM 717 C CA . ILE A 1 92 ? -3.309 8.293 -0.395 1.00 87.56 92 ILE A CA 1
ATOM 718 C C . ILE A 1 92 ? -2.200 7.712 -1.280 1.00 87.56 92 ILE A C 1
ATOM 720 O O . ILE A 1 92 ? -1.110 8.278 -1.371 1.00 87.56 92 ILE A O 1
ATOM 724 N N . PHE A 1 93 ? -2.464 6.584 -1.941 1.00 86.44 93 PHE A N 1
ATOM 725 C CA . PHE A 1 93 ? -1.467 5.927 -2.791 1.00 86.44 93 PHE A CA 1
ATOM 726 C C . PHE A 1 93 ? -1.512 6.374 -4.247 1.00 86.44 93 PHE A C 1
ATOM 728 O O . PHE A 1 93 ? -0.690 5.929 -5.047 1.00 86.44 93 PHE A O 1
ATOM 735 N N . SER A 1 94 ? -2.484 7.210 -4.620 1.00 88.38 94 SER A N 1
ATOM 736 C CA . SER A 1 94 ? -2.790 7.507 -6.020 1.00 88.38 94 SER A CA 1
ATOM 737 C C . SER A 1 94 ? -2.940 6.223 -6.858 1.00 88.38 94 SER A C 1
ATOM 739 O O . SER A 1 94 ? -2.448 6.132 -7.987 1.00 88.38 94 SER A O 1
ATOM 741 N N . LEU A 1 95 ? -3.579 5.192 -6.294 1.00 89.75 95 LEU A N 1
ATOM 742 C CA . LEU A 1 95 ? -3.778 3.877 -6.909 1.00 89.75 95 LEU A CA 1
ATOM 743 C C . LEU A 1 95 ? -5.265 3.557 -6.999 1.00 89.75 95 LEU A C 1
ATOM 745 O O . LEU A 1 95 ? -6.011 3.752 -6.046 1.00 89.75 95 LEU A O 1
ATOM 749 N N . GLN A 1 96 ? -5.702 2.977 -8.118 1.00 90.31 96 GLN A N 1
ATOM 750 C CA . GLN A 1 96 ? -7.091 2.543 -8.247 1.00 90.31 96 GLN A CA 1
ATOM 751 C C . GLN A 1 96 ? -7.304 1.188 -7.560 1.00 90.31 96 GLN A C 1
ATOM 753 O O . GLN A 1 96 ? -7.243 0.125 -8.189 1.00 90.31 96 GLN A O 1
ATOM 758 N N . ILE A 1 97 ? -7.597 1.221 -6.261 1.00 91.19 97 ILE A N 1
ATOM 759 C CA . ILE A 1 97 ? -7.812 0.014 -5.465 1.00 91.19 97 ILE A CA 1
ATOM 760 C C . ILE A 1 97 ? -9.222 -0.523 -5.714 1.00 91.19 97 ILE A C 1
ATOM 762 O O . ILE A 1 97 ? -10.233 0.019 -5.266 1.00 91.19 97 ILE A O 1
ATOM 766 N N . LYS A 1 98 ? -9.297 -1.647 -6.427 1.00 90.44 98 LYS A N 1
ATOM 767 C CA . LYS A 1 98 ? -10.531 -2.425 -6.557 1.00 90.44 98 LYS A CA 1
ATOM 768 C C . LYS A 1 98 ? -10.627 -3.390 -5.379 1.00 90.44 98 LYS A C 1
ATOM 770 O O . LYS A 1 98 ? -9.800 -4.288 -5.294 1.00 90.44 98 LYS A O 1
ATOM 775 N N . ALA A 1 99 ? -11.608 -3.193 -4.504 1.00 91.62 99 ALA A N 1
ATOM 776 C CA . ALA A 1 99 ? -11.964 -4.107 -3.420 1.00 91.62 99 ALA A CA 1
ATOM 777 C C . ALA A 1 99 ? -13.492 -4.147 -3.261 1.00 91.62 99 ALA A C 1
ATOM 779 O O . ALA A 1 99 ? -14.156 -3.120 -3.449 1.00 91.62 99 ALA A O 1
ATOM 780 N N . ARG A 1 100 ? -14.037 -5.318 -2.915 1.00 91.38 100 ARG A N 1
ATOM 781 C CA . ARG A 1 100 ? -15.473 -5.578 -2.696 1.00 91.38 100 ARG A CA 1
ATOM 782 C C . ARG A 1 100 ? -15.832 -5.829 -1.230 1.00 91.38 100 ARG A C 1
ATOM 784 O O . ARG A 1 100 ? -17.007 -5.883 -0.897 1.00 91.38 100 ARG A O 1
ATOM 791 N N . SER A 1 101 ? -14.837 -5.981 -0.358 1.00 91.38 101 SER A N 1
ATOM 792 C CA . SER A 1 101 ? -15.037 -6.182 1.079 1.00 91.38 101 SER A CA 1
ATOM 793 C C . SER A 1 101 ? -13.927 -5.528 1.901 1.00 91.38 101 SER A C 1
ATOM 795 O O . SER A 1 101 ? -12.825 -5.290 1.400 1.00 91.38 101 SER A O 1
ATOM 797 N N . TRP A 1 102 ? -14.192 -5.293 3.190 1.00 89.94 102 TRP A N 1
ATOM 798 C CA . TRP A 1 102 ? -13.185 -4.831 4.153 1.00 89.94 102 TRP A CA 1
ATOM 799 C C . TRP A 1 102 ? -11.969 -5.756 4.220 1.00 89.94 102 TRP A C 1
ATOM 801 O O . TRP A 1 102 ? -10.831 -5.290 4.242 1.00 89.94 102 TRP A O 1
ATOM 811 N N . ARG A 1 103 ? -12.207 -7.073 4.186 1.00 89.00 103 ARG A N 1
ATOM 812 C CA . ARG A 1 103 ? -11.149 -8.088 4.180 1.00 89.00 103 ARG A CA 1
ATOM 813 C C . ARG A 1 103 ? -10.256 -7.951 2.950 1.00 89.00 103 ARG A C 1
ATOM 815 O O . ARG A 1 103 ? -9.036 -7.956 3.079 1.00 89.00 103 ARG A O 1
ATOM 822 N N . GLU A 1 104 ? -10.848 -7.788 1.769 1.00 91.31 104 GLU A N 1
ATOM 823 C CA . GLU A 1 104 ? -10.095 -7.613 0.524 1.00 91.31 104 GLU A CA 1
ATOM 824 C C . GLU A 1 104 ? -9.303 -6.298 0.511 1.00 91.31 104 GLU A C 1
ATOM 826 O O . GLU A 1 104 ? -8.138 -6.282 0.115 1.00 91.31 104 GLU A O 1
ATOM 831 N N . LEU A 1 105 ? -9.902 -5.207 1.000 1.00 90.88 105 LEU A N 1
ATOM 832 C CA . LEU A 1 105 ? -9.234 -3.912 1.126 1.00 90.88 105 LEU A CA 1
ATOM 833 C C . LEU A 1 105 ? -8.021 -3.999 2.063 1.00 90.88 105 LEU A C 1
ATOM 835 O O . LEU A 1 105 ? -6.935 -3.548 1.703 1.00 90.88 105 LEU A O 1
ATOM 839 N N . LYS A 1 106 ? -8.177 -4.656 3.220 1.00 88.62 106 LYS A N 1
ATOM 840 C CA . LYS A 1 106 ? -7.084 -4.893 4.172 1.00 88.62 106 LYS A CA 1
ATOM 841 C C . LYS A 1 106 ? -5.973 -5.744 3.563 1.00 88.62 106 LYS A C 1
ATOM 843 O O . LYS A 1 106 ? -4.801 -5.424 3.727 1.00 88.62 106 LYS A O 1
ATOM 848 N N . LEU A 1 107 ? -6.323 -6.812 2.845 1.00 89.44 107 LEU A N 1
ATOM 849 C CA . LEU A 1 107 ? -5.344 -7.667 2.169 1.00 89.44 107 LEU A CA 1
ATOM 850 C C . LEU A 1 107 ? -4.544 -6.894 1.115 1.00 89.44 107 LEU A C 1
ATOM 852 O O . LEU A 1 107 ? -3.325 -7.033 1.060 1.00 89.44 107 LEU A O 1
ATOM 856 N N . LYS A 1 108 ? -5.200 -6.046 0.317 1.00 90.94 108 LYS A N 1
ATOM 857 C CA . LYS A 1 108 ? -4.517 -5.184 -0.659 1.00 90.94 108 LYS A CA 1
ATOM 858 C C . LYS A 1 108 ? -3.604 -4.174 0.021 1.00 90.94 108 LYS A C 1
ATOM 860 O O . LYS A 1 108 ? -2.468 -4.014 -0.404 1.00 90.94 108 LYS A O 1
ATOM 865 N N . LEU A 1 109 ? -4.059 -3.561 1.112 1.00 89.50 109 LEU A N 1
ATOM 866 C CA . LEU A 1 109 ? -3.237 -2.642 1.894 1.00 89.50 109 LEU A CA 1
ATOM 867 C C . LEU A 1 109 ? -1.984 -3.328 2.456 1.00 89.50 109 LEU A C 1
ATOM 869 O O . LEU A 1 109 ? -0.893 -2.774 2.361 1.00 89.50 109 LEU A O 1
ATOM 873 N N . LYS A 1 110 ? -2.125 -4.558 2.972 1.00 87.81 110 LYS A N 1
ATOM 874 C CA . LYS A 1 110 ? -0.989 -5.377 3.419 1.00 87.81 110 LYS A CA 1
ATOM 875 C C . LYS A 1 110 ? -0.016 -5.657 2.280 1.00 87.81 110 LYS A C 1
ATOM 877 O O . LYS A 1 110 ? 1.171 -5.439 2.469 1.00 87.81 110 LYS A O 1
ATOM 882 N N . LYS A 1 111 ? -0.512 -6.081 1.110 1.00 90.19 111 LYS A N 1
ATOM 883 C CA . LYS A 1 111 ? 0.323 -6.346 -0.074 1.00 90.19 111 LYS A CA 1
ATOM 884 C C . LYS A 1 111 ? 1.108 -5.113 -0.513 1.00 90.19 111 LYS A C 1
ATOM 886 O O . LYS A 1 111 ? 2.327 -5.194 -0.634 1.00 90.19 111 LYS A O 1
ATOM 891 N N . ILE A 1 112 ? 0.427 -3.972 -0.667 1.00 90.31 112 ILE A N 1
ATOM 892 C CA . ILE A 1 112 ? 1.059 -2.680 -0.970 1.00 90.31 112 ILE A CA 1
ATOM 893 C C . ILE A 1 112 ? 2.155 -2.398 0.060 1.00 90.31 112 ILE A C 1
ATOM 895 O O . ILE A 1 112 ? 3.297 -2.174 -0.304 1.00 90.31 112 ILE A O 1
ATOM 899 N N . SER A 1 113 ? 1.835 -2.473 1.348 1.00 87.38 113 SER A N 1
ATOM 900 C CA . SER A 1 113 ? 2.782 -2.185 2.424 1.00 87.38 113 SER A CA 1
ATOM 901 C C . SER A 1 113 ? 4.010 -3.112 2.405 1.00 87.38 113 SER A C 1
ATOM 903 O O . SER A 1 113 ? 5.140 -2.625 2.436 1.00 87.38 113 SER A O 1
ATOM 905 N N . SER A 1 114 ? 3.804 -4.425 2.262 1.00 86.00 114 SER A N 1
ATOM 906 C CA . SER A 1 114 ? 4.880 -5.425 2.197 1.00 86.00 114 SER A CA 1
ATOM 907 C C . SER A 1 114 ? 5.724 -5.341 0.927 1.00 86.00 114 SER A C 1
ATOM 909 O O . SER A 1 114 ? 6.880 -5.741 0.928 1.00 86.00 114 SER A O 1
ATOM 911 N N . ALA A 1 115 ? 5.175 -4.815 -0.172 1.00 88.19 115 ALA A N 1
ATOM 912 C CA . ALA A 1 115 ? 5.924 -4.679 -1.417 1.00 88.19 115 ALA A CA 1
ATOM 913 C C . ALA A 1 115 ? 7.059 -3.645 -1.302 1.00 88.19 115 ALA A C 1
ATOM 915 O O . ALA A 1 115 ? 8.051 -3.744 -2.022 1.00 88.19 115 ALA A O 1
ATOM 916 N N . PHE A 1 116 ? 6.923 -2.668 -0.400 1.00 86.50 116 PHE A N 1
ATOM 917 C CA . PHE A 1 116 ? 7.862 -1.553 -0.242 1.00 86.50 116 PHE A CA 1
ATOM 918 C C . PHE A 1 116 ? 8.708 -1.619 1.030 1.00 86.50 116 PHE A C 1
ATOM 920 O O . PHE A 1 116 ? 9.739 -0.951 1.091 1.00 86.50 116 PHE A O 1
ATOM 927 N N . LYS A 1 117 ? 8.309 -2.400 2.036 1.00 76.38 117 LYS A N 1
ATOM 928 C CA . LYS A 1 117 ? 9.093 -2.613 3.257 1.00 76.38 117 LYS A CA 1
ATOM 929 C C . LYS A 1 117 ? 9.076 -4.087 3.629 1.00 76.38 117 LYS A C 1
ATOM 931 O O . LYS A 1 117 ? 7.997 -4.665 3.774 1.00 76.38 117 LYS A O 1
ATOM 936 N N . ASP A 1 118 ? 10.264 -4.655 3.826 1.00 61.78 118 ASP A N 1
ATOM 937 C CA . ASP A 1 118 ? 10.402 -5.960 4.469 1.00 61.78 118 ASP A CA 1
ATOM 938 C C . ASP A 1 118 ? 9.927 -5.819 5.898 1.00 61.78 118 ASP A C 1
ATOM 940 O O . ASP A 1 118 ? 10.543 -5.121 6.698 1.00 61.78 118 ASP A O 1
ATOM 944 N N . GLY A 1 119 ? 8.773 -6.415 6.178 1.00 54.28 119 GLY A N 1
ATOM 945 C CA . GLY A 1 119 ? 8.114 -6.239 7.452 1.00 54.28 119 GLY A CA 1
ATOM 946 C C . GLY A 1 119 ? 7.828 -4.764 7.718 1.00 54.28 119 GLY A C 1
ATOM 947 O O . GLY A 1 119 ? 8.562 -4.087 8.434 1.00 54.28 119 GLY A O 1
ATOM 948 N N . VAL A 1 120 ? 6.653 -4.290 7.299 1.00 52.19 120 VAL A N 1
ATOM 949 C CA . VAL A 1 120 ? 5.933 -3.392 8.208 1.00 52.19 120 VAL A CA 1
ATOM 950 C C . VAL A 1 120 ? 5.610 -4.231 9.437 1.00 52.19 120 VAL A C 1
ATOM 952 O O . VAL A 1 120 ? 4.536 -4.815 9.569 1.00 52.19 120 VAL A O 1
ATOM 955 N N . THR A 1 121 ? 6.614 -4.373 10.303 1.00 49.91 121 THR A N 1
ATOM 956 C CA . THR A 1 121 ? 6.416 -4.624 11.708 1.00 49.91 121 THR A CA 1
ATOM 957 C C . THR A 1 121 ? 5.509 -3.495 12.125 1.00 49.91 121 THR A C 1
ATOM 959 O O . THR A 1 121 ? 5.876 -2.325 12.162 1.00 49.91 121 THR A O 1
ATOM 962 N N . THR A 1 122 ? 4.249 -3.858 12.305 1.00 54.81 122 THR A N 1
ATOM 963 C CA . THR A 1 122 ? 3.334 -3.167 13.180 1.00 54.81 122 THR A CA 1
ATOM 964 C C . THR A 1 122 ? 4.162 -2.624 14.331 1.00 54.81 122 THR A C 1
ATOM 966 O O . THR A 1 122 ? 4.685 -3.426 15.108 1.00 54.81 122 THR A O 1
ATOM 969 N N . ASP A 1 123 ? 4.403 -1.315 14.366 1.00 58.91 123 ASP A N 1
ATOM 970 C CA . ASP A 1 123 ? 5.201 -0.732 15.429 1.00 58.91 123 ASP A CA 1
ATOM 971 C C . ASP A 1 123 ? 4.410 -0.966 16.718 1.00 58.91 123 ASP A C 1
ATOM 973 O O . ASP A 1 123 ? 3.408 -0.307 17.007 1.00 58.91 123 ASP A O 1
ATOM 977 N N . LYS A 1 124 ? 4.807 -2.022 17.435 1.00 63.06 124 LYS A N 1
ATOM 978 C CA . LYS A 1 124 ? 4.124 -2.495 18.635 1.00 63.06 124 LYS A CA 1
ATOM 979 C C . LYS A 1 124 ? 4.143 -1.409 19.702 1.00 63.06 124 LYS A C 1
ATOM 981 O O . LYS A 1 124 ? 3.220 -1.364 20.508 1.00 63.06 124 LYS A O 1
ATOM 986 N N . HIS A 1 125 ? 5.155 -0.541 19.679 1.00 65.94 125 HIS A N 1
ATOM 987 C CA . HIS A 1 125 ? 5.267 0.591 20.579 1.00 65.94 125 HIS A CA 1
ATOM 988 C C . HIS A 1 125 ? 4.240 1.674 20.226 1.00 65.94 125 HIS A C 1
ATOM 990 O O . HIS A 1 125 ? 3.465 2.067 21.095 1.00 65.94 125 HIS A O 1
ATOM 996 N N . LEU A 1 126 ? 4.132 2.082 18.955 1.00 65.31 126 LEU A N 1
ATOM 997 C CA . LEU A 1 126 ? 3.077 3.017 18.524 1.00 65.31 126 LEU A CA 1
ATOM 998 C C . LEU A 1 126 ? 1.666 2.488 18.829 1.00 65.31 126 LEU A C 1
ATOM 1000 O O . LEU A 1 126 ? 0.790 3.238 19.262 1.00 65.31 126 LEU A O 1
ATOM 1004 N N . LEU A 1 127 ? 1.441 1.184 18.644 1.00 64.38 127 LEU A N 1
ATOM 1005 C CA . LEU A 1 127 ? 0.166 0.553 18.984 1.00 64.38 127 LEU A CA 1
ATOM 1006 C C . LEU A 1 127 ? -0.089 0.548 20.494 1.00 64.38 127 LEU A C 1
ATOM 1008 O O . LEU A 1 127 ? -1.209 0.838 20.919 1.00 64.38 127 LEU A O 1
ATOM 1012 N N . PHE A 1 128 ? 0.925 0.204 21.293 1.00 72.06 128 PHE A N 1
ATOM 1013 C CA . PHE A 1 128 ? 0.843 0.250 22.748 1.00 72.06 128 PHE A CA 1
ATOM 1014 C C . PHE A 1 128 ? 0.461 1.652 23.214 1.00 72.06 128 PHE A C 1
ATOM 1016 O O . PHE A 1 128 ? -0.496 1.776 23.968 1.00 72.06 128 PHE A O 1
ATOM 1023 N N . GLU A 1 129 ? 1.122 2.693 22.706 1.00 74.19 129 GLU A N 1
ATOM 1024 C CA . GLU A 1 129 ? 0.834 4.076 23.087 1.00 74.19 129 GLU A CA 1
ATOM 1025 C C . GLU A 1 129 ? -0.593 4.505 22.702 1.00 74.19 129 GLU A C 1
ATOM 1027 O O . GLU A 1 129 ? -1.309 5.035 23.552 1.00 74.19 129 GLU A O 1
ATOM 1032 N N . LYS A 1 130 ? -1.084 4.184 21.491 1.00 70.00 130 LYS A N 1
ATOM 1033 C CA . LYS A 1 130 ? -2.482 4.487 21.102 1.00 70.00 130 LYS A CA 1
ATOM 1034 C C . LYS A 1 130 ? -3.498 3.728 21.966 1.00 70.00 130 LYS A C 1
ATOM 1036 O O . LYS A 1 130 ? -4.529 4.274 22.356 1.00 70.00 130 LYS A O 1
ATOM 1041 N N . ASN A 1 131 ? -3.225 2.458 22.259 1.00 73.12 131 ASN A N 1
ATOM 1042 C CA . ASN A 1 131 ? -4.148 1.597 22.997 1.00 73.12 131 ASN A CA 1
ATOM 1043 C C . ASN A 1 131 ? -4.039 1.742 24.515 1.00 73.12 131 ASN A C 1
ATOM 1045 O O . ASN A 1 131 ? -4.915 1.248 25.219 1.00 73.12 131 ASN A O 1
ATOM 1049 N N . LYS A 1 132 ? -3.007 2.412 25.030 1.00 83.75 132 LYS A N 1
ATOM 1050 C CA . LYS A 1 132 ? -2.659 2.476 26.454 1.00 83.75 132 LYS A CA 1
ATOM 1051 C C . LYS A 1 132 ? -3.834 2.888 27.332 1.00 83.75 132 LYS A C 1
ATOM 1053 O O . LYS A 1 132 ? -4.126 2.224 28.320 1.00 83.75 132 LYS A O 1
ATOM 1058 N N . ILE A 1 133 ? -4.543 3.945 26.938 1.00 78.88 133 ILE A N 1
ATOM 1059 C CA . ILE A 1 133 ? -5.685 4.485 27.690 1.00 78.88 133 ILE A CA 1
ATOM 1060 C C . ILE A 1 133 ? -6.890 3.556 27.592 1.00 78.88 133 ILE A C 1
ATOM 1062 O O . ILE A 1 133 ? -7.517 3.260 28.603 1.00 78.88 133 ILE A O 1
ATOM 1066 N N . ARG A 1 134 ? -7.193 3.045 26.393 1.00 80.75 134 ARG A N 1
ATOM 1067 C CA . ARG A 1 134 ? -8.273 2.067 26.189 1.00 80.75 134 ARG A CA 1
ATOM 1068 C C . ARG A 1 134 ? -8.039 0.812 27.032 1.00 80.75 134 ARG A C 1
ATOM 1070 O O . ARG A 1 134 ? -8.952 0.346 27.705 1.00 80.75 134 ARG A O 1
ATOM 1077 N N . ASN A 1 135 ? -6.814 0.295 27.017 1.00 84.44 135 ASN A N 1
ATOM 1078 C CA . ASN A 1 135 ? -6.407 -0.870 27.793 1.00 84.44 135 ASN A CA 1
ATOM 1079 C C . ASN A 1 135 ? -6.513 -0.587 29.290 1.00 84.44 135 ASN A C 1
ATOM 1081 O O . ASN A 1 135 ? -7.072 -1.402 30.006 1.00 84.44 135 ASN A O 1
ATOM 1085 N N . PHE A 1 136 ? -6.060 0.582 29.744 1.00 83.56 136 PHE A N 1
ATOM 1086 C CA . PHE A 1 136 ? -6.203 1.001 31.134 1.00 83.56 136 PHE A CA 1
ATOM 1087 C C . PHE A 1 136 ? -7.671 1.074 31.571 1.00 83.56 136 PHE A C 1
ATOM 1089 O O . PHE A 1 136 ? -8.027 0.443 32.557 1.00 83.56 136 PHE A O 1
ATOM 1096 N N . ILE A 1 137 ? -8.544 1.737 30.802 1.00 80.88 137 ILE A N 1
ATOM 1097 C CA . ILE A 1 137 ? -9.989 1.801 31.086 1.00 80.88 137 ILE A CA 1
ATOM 1098 C C . ILE A 1 137 ? -10.586 0.390 31.174 1.00 80.88 137 ILE A C 1
ATOM 1100 O O . ILE A 1 137 ? -11.337 0.092 32.101 1.00 80.88 137 ILE A O 1
ATOM 1104 N N . ASN A 1 138 ? -10.251 -0.485 30.223 1.00 83.94 138 ASN A N 1
ATOM 1105 C CA . ASN A 1 138 ? -10.763 -1.853 30.194 1.00 83.94 138 ASN A CA 1
ATOM 1106 C C . ASN A 1 138 ? -10.256 -2.687 31.377 1.00 83.94 138 ASN A C 1
ATOM 1108 O O . ASN A 1 138 ? -11.051 -3.395 31.988 1.00 83.94 138 ASN A O 1
ATOM 1112 N N . SER A 1 139 ? -8.976 -2.575 31.734 1.00 84.00 139 SER A N 1
ATOM 1113 C CA . SER A 1 139 ? -8.409 -3.246 32.907 1.00 84.00 139 SER A CA 1
ATOM 1114 C C . SER A 1 139 ? -9.034 -2.735 34.204 1.00 84.00 139 SER A C 1
ATOM 1116 O O . SER A 1 139 ? -9.412 -3.533 35.050 1.00 84.00 139 SER A O 1
ATOM 1118 N N . SER A 1 140 ? -9.238 -1.424 34.347 1.00 82.06 140 SER A N 1
ATOM 1119 C CA . SER A 1 140 ? -9.902 -0.841 35.519 1.00 82.06 140 SER A CA 1
ATOM 1120 C C . SER A 1 140 ? -11.348 -1.318 35.676 1.00 82.06 140 SER A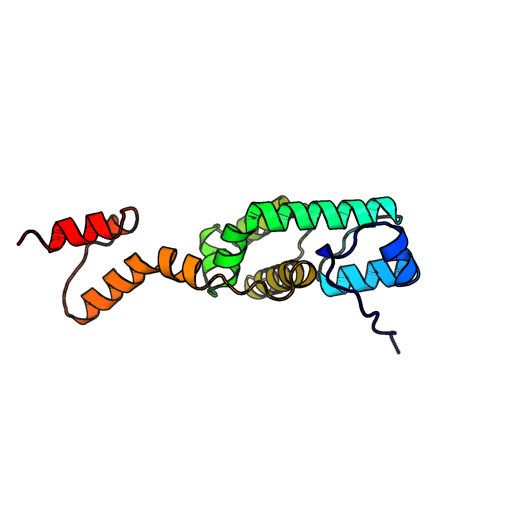 C 1
ATOM 1122 O O . SER A 1 140 ? -11.776 -1.580 36.798 1.00 82.06 140 SER A O 1
ATOM 1124 N N . LYS A 1 141 ? -12.088 -1.509 34.572 1.00 85.75 141 LYS A N 1
ATOM 1125 C CA . LYS A 1 141 ? -13.445 -2.084 34.613 1.00 85.75 141 LYS A CA 1
ATOM 1126 C C . LYS A 1 141 ? -13.464 -3.495 35.216 1.00 85.75 141 LYS A C 1
ATOM 1128 O O . LYS A 1 141 ? -14.428 -3.823 35.901 1.00 85.75 141 LYS A O 1
ATOM 1133 N N . LEU A 1 142 ? -12.424 -4.306 34.989 1.00 85.12 142 LEU A N 1
ATOM 1134 C CA . LEU A 1 142 ? -12.317 -5.654 35.571 1.00 85.12 142 LEU A CA 1
ATOM 1135 C C . LEU A 1 142 ? -12.160 -5.616 37.097 1.00 85.12 142 LEU A C 1
ATOM 1137 O O . LEU A 1 142 ? -12.671 -6.495 37.779 1.00 85.12 142 LEU A O 1
ATOM 1141 N N . GLU A 1 143 ? -11.541 -4.560 37.621 1.00 84.31 143 GLU A N 1
ATOM 1142 C CA . GLU A 1 143 ? -11.396 -4.293 39.059 1.00 84.31 143 GLU A CA 1
ATOM 1143 C C . GLU A 1 143 ? -12.622 -3.566 39.656 1.00 84.31 143 GLU A C 1
ATOM 1145 O O . GLU A 1 143 ? -12.592 -3.090 40.789 1.00 84.31 143 GLU A O 1
ATOM 1150 N N . GLY A 1 144 ? -13.706 -3.405 38.886 1.00 82.00 144 GLY A N 1
ATOM 1151 C CA . GLY A 1 144 ? -14.906 -2.670 39.305 1.00 82.00 144 GLY A CA 1
ATOM 1152 C C . GLY A 1 144 ? -14.755 -1.143 39.304 1.00 82.00 144 GLY A C 1
ATOM 1153 O O . GLY A 1 144 ? -15.667 -0.429 39.723 1.00 82.00 144 GLY A O 1
ATOM 1154 N N . ILE A 1 145 ? -13.637 -0.612 38.801 1.00 79.81 145 ILE A N 1
ATOM 1155 C CA . ILE A 1 145 ? -13.370 0.826 38.727 1.00 79.81 145 ILE A CA 1
ATOM 1156 C C . ILE A 1 145 ? -13.933 1.372 37.411 1.00 79.81 145 ILE A C 1
ATOM 1158 O O . ILE A 1 145 ? -13.390 1.151 36.326 1.00 79.81 145 ILE A O 1
ATOM 1162 N N . GLN A 1 146 ? -15.020 2.140 37.496 1.00 78.75 146 GLN A N 1
ATOM 1163 C CA . GLN A 1 146 ? -15.574 2.832 36.333 1.00 78.75 146 GLN A CA 1
ATOM 1164 C C . GLN A 1 146 ? -14.799 4.116 36.024 1.00 78.75 146 GLN A C 1
ATOM 1166 O O . GLN A 1 146 ? -14.937 5.147 36.687 1.00 78.75 146 GLN A O 1
ATOM 1171 N N . ILE A 1 147 ? -14.002 4.058 34.960 1.00 75.31 147 ILE A N 1
ATOM 1172 C CA . ILE A 1 147 ? -13.330 5.221 34.383 1.00 75.31 147 ILE A CA 1
ATOM 1173 C C . ILE A 1 147 ? -14.180 5.768 33.238 1.00 75.31 147 ILE A C 1
ATOM 1175 O O . ILE A 1 147 ? -14.624 5.025 32.365 1.00 75.31 147 ILE A O 1
ATOM 1179 N N . ASN A 1 148 ? -14.421 7.079 33.255 1.00 71.19 148 ASN A N 1
ATOM 1180 C CA . ASN A 1 148 ? -15.288 7.735 32.283 1.00 71.19 148 ASN A CA 1
ATOM 1181 C C . ASN A 1 148 ? -14.636 7.738 30.884 1.00 71.19 148 ASN A C 1
ATOM 1183 O O . ASN A 1 148 ? -13.499 8.185 30.727 1.00 71.19 148 ASN A O 1
ATOM 1187 N N . GLU A 1 149 ? -15.355 7.263 29.865 1.00 61.47 149 GLU A N 1
ATOM 1188 C CA . GLU A 1 149 ? -14.820 7.030 28.510 1.00 61.47 149 GLU A CA 1
ATOM 1189 C C . GLU A 1 149 ? -14.422 8.322 27.775 1.00 61.47 149 GLU A C 1
ATOM 1191 O O . GLU A 1 149 ? -13.592 8.290 26.862 1.00 61.47 149 GLU A O 1
ATOM 1196 N N . GLY A 1 150 ? -14.908 9.480 28.240 1.00 61.56 150 GLY A N 1
ATOM 1197 C CA . GLY A 1 150 ? -14.497 10.809 27.765 1.00 61.56 150 GLY A CA 1
ATOM 1198 C C . GLY A 1 150 ? -13.030 11.184 28.043 1.00 61.56 150 GLY A C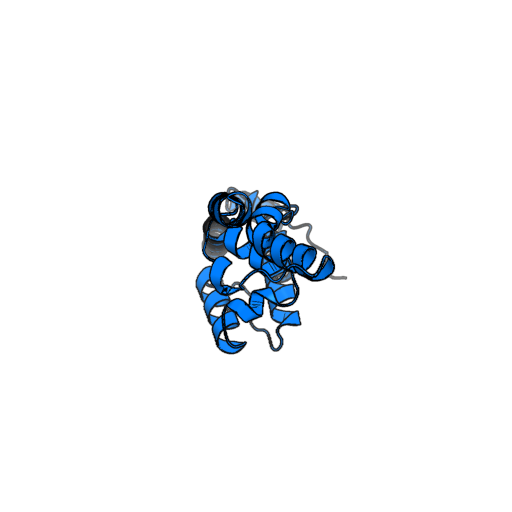 1
ATOM 1199 O O . GLY A 1 150 ? -12.604 12.282 27.697 1.00 61.56 150 GLY A O 1
ATOM 1200 N N . LEU A 1 151 ? -12.250 10.301 28.676 1.00 62.34 151 LEU A N 1
ATOM 1201 C CA . LEU A 1 151 ? -10.812 10.466 28.924 1.00 62.34 151 LEU A CA 1
ATOM 1202 C C . LEU A 1 151 ? -9.924 9.941 27.785 1.00 62.34 151 LEU A C 1
ATOM 1204 O O . LEU A 1 151 ? -8.716 10.151 27.816 1.00 62.34 151 LEU A O 1
ATOM 1208 N N . THR A 1 152 ? -10.505 9.296 26.772 1.00 58.19 152 THR A N 1
ATOM 1209 C CA . THR A 1 152 ? -9.785 8.743 25.608 1.00 58.19 152 THR A CA 1
ATOM 1210 C C . THR A 1 152 ? -9.024 9.783 24.776 1.00 58.19 152 THR A C 1
ATOM 1212 O O . THR A 1 152 ? -8.125 9.411 24.029 1.00 58.19 152 THR A O 1
ATOM 1215 N N . SER A 1 153 ? -9.333 11.074 24.932 1.00 59.19 153 SER A N 1
ATOM 1216 C CA . SER A 1 153 ? -8.632 12.198 24.296 1.00 59.19 153 SER A CA 1
ATOM 1217 C C . SER A 1 153 ? -7.559 12.870 25.169 1.00 59.19 153 SER A C 1
ATOM 1219 O O . SER A 1 153 ? -6.923 13.817 24.709 1.00 59.19 153 SER A O 1
ATOM 1221 N N . ARG A 1 154 ? -7.357 12.433 26.423 1.00 64.50 154 ARG A N 1
ATOM 1222 C CA . ARG A 1 154 ? -6.380 13.020 27.366 1.00 64.50 154 ARG A CA 1
ATOM 1223 C C . ARG A 1 154 ? -5.089 12.209 27.431 1.00 64.50 154 ARG A C 1
ATOM 1225 O O . ARG A 1 154 ? -5.061 11.081 26.963 1.00 64.50 154 ARG A O 1
ATOM 1232 N N . SER A 1 155 ? -4.018 12.747 28.019 1.00 68.75 155 SER A N 1
ATOM 1233 C CA . SER A 1 155 ? -2.803 11.956 28.2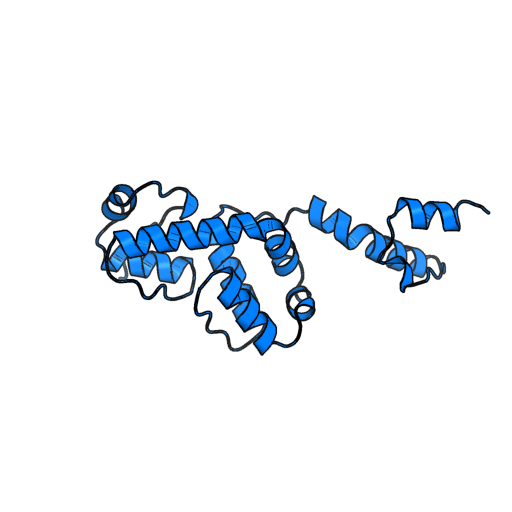48 1.00 68.75 155 SER A CA 1
ATOM 1234 C C . SER A 1 155 ? -2.981 10.993 29.433 1.00 68.75 155 SER A C 1
ATOM 1236 O O . SER A 1 155 ? -3.785 11.238 30.333 1.00 68.75 155 SER A O 1
ATOM 1238 N N . MET A 1 156 ? -2.202 9.904 29.479 1.00 72.50 156 MET A N 1
ATOM 1239 C CA . MET A 1 156 ? -2.212 8.976 30.624 1.00 72.50 156 MET A CA 1
ATOM 1240 C C . MET A 1 156 ? -1.857 9.685 31.941 1.00 72.50 156 MET A C 1
ATOM 1242 O O . MET A 1 156 ? -2.434 9.373 32.978 1.00 72.50 156 MET A O 1
ATOM 1246 N N . ALA A 1 157 ? -0.949 10.664 31.897 1.00 75.06 157 ALA A N 1
ATOM 1247 C CA . ALA A 1 157 ? -0.587 11.461 33.066 1.00 75.06 157 ALA A CA 1
ATOM 1248 C C . ALA A 1 157 ? -1.797 12.236 33.617 1.00 75.06 157 ALA A C 1
ATOM 1250 O O . ALA A 1 157 ? -2.022 12.244 34.825 1.00 75.06 157 ALA A O 1
ATOM 1251 N N . ASP A 1 158 ? -2.631 12.802 32.740 1.00 72.19 158 ASP A N 1
ATOM 1252 C CA . ASP A 1 158 ? -3.852 13.514 33.143 1.00 72.19 158 ASP A CA 1
ATOM 1253 C C . ASP A 1 158 ? -4.892 12.575 33.760 1.00 72.19 158 ASP A C 1
ATOM 1255 O O . ASP A 1 158 ? -5.603 12.948 34.697 1.00 72.19 158 ASP A O 1
ATOM 1259 N N . VAL A 1 159 ? -4.997 11.352 33.228 1.00 69.62 159 VAL A N 1
ATOM 1260 C CA . VAL A 1 159 ? -5.882 10.319 33.777 1.00 69.62 159 VAL A CA 1
ATOM 1261 C C . VAL A 1 159 ? -5.407 9.924 35.170 1.00 69.62 159 VAL A C 1
ATOM 1263 O O . VAL A 1 159 ? -6.200 9.962 36.107 1.00 69.62 159 VAL A O 1
ATOM 1266 N N . LEU A 1 160 ? -4.121 9.609 35.332 1.00 73.88 160 LEU A N 1
ATOM 1267 C CA . LEU A 1 160 ? -3.555 9.222 36.622 1.00 73.88 160 LEU A CA 1
ATOM 1268 C C . LEU A 1 160 ? -3.698 10.340 37.656 1.00 73.88 160 LEU A C 1
ATOM 1270 O O . LEU A 1 160 ? -4.242 10.087 38.724 1.00 73.88 160 LEU A O 1
ATOM 1274 N N . ASN A 1 161 ? -3.346 11.586 37.326 1.00 76.12 161 ASN A N 1
ATOM 1275 C CA . ASN A 1 161 ? -3.474 12.720 38.250 1.00 76.12 161 ASN A CA 1
ATOM 1276 C C . ASN A 1 161 ? -4.900 12.883 38.800 1.00 76.12 161 ASN A C 1
ATOM 1278 O O . ASN A 1 161 ? -5.083 13.194 39.977 1.00 76.12 161 ASN A O 1
ATOM 1282 N N . LYS A 1 162 ? -5.929 12.618 37.987 1.00 70.81 162 LYS A N 1
ATOM 1283 C CA . LYS A 1 162 ? -7.329 12.706 38.426 1.00 70.81 162 LYS A CA 1
ATOM 1284 C C . LYS A 1 162 ? -7.708 11.637 39.459 1.00 70.81 162 LYS A C 1
ATOM 1286 O O . LYS A 1 162 ? -8.533 11.911 40.326 1.00 70.81 162 LYS A O 1
ATOM 1291 N N . TYR A 1 163 ? -7.155 10.432 39.344 1.00 67.81 163 TYR A N 1
ATOM 1292 C CA . TYR A 1 163 ? -7.517 9.288 40.188 1.00 67.81 163 TYR A CA 1
ATOM 1293 C C . TYR A 1 163 ? -6.512 9.012 41.319 1.00 67.81 163 TYR A C 1
ATOM 1295 O O . TYR A 1 163 ? -6.853 8.283 42.242 1.00 67.81 163 TYR A O 1
ATOM 1303 N N . TRP A 1 164 ? -5.323 9.623 41.284 1.00 64.88 164 TRP A N 1
ATOM 1304 C CA . TRP A 1 164 ? -4.292 9.518 42.327 1.00 64.88 164 TRP A CA 1
ATOM 1305 C C . TRP A 1 164 ? -4.410 10.603 43.413 1.00 64.88 164 TRP A C 1
ATOM 1307 O O . TRP A 1 164 ? -3.802 10.482 44.467 1.00 64.88 164 TRP A O 1
ATOM 1317 N N . SER A 1 165 ? -5.200 11.658 43.177 1.00 54.03 165 SER A N 1
ATOM 1318 C CA . SER A 1 165 ? -5.392 12.785 44.113 1.00 54.03 165 SER A CA 1
ATOM 1319 C C . SER A 1 165 ? -6.467 12.536 45.192 1.00 54.03 165 SER A C 1
ATOM 1321 O O . SER A 1 165 ? -7.149 13.471 45.613 1.00 54.03 165 SER A O 1
ATOM 1323 N N . ARG A 1 166 ? -6.670 11.284 45.607 1.00 45.59 166 ARG A N 1
ATOM 1324 C CA . ARG A 1 166 ? -7.530 10.881 46.733 1.00 45.59 166 ARG A CA 1
ATOM 1325 C C . ARG A 1 166 ? -6.728 10.014 47.685 1.00 45.59 166 ARG A C 1
ATOM 1327 O O . ARG A 1 166 ? -6.973 10.154 48.899 1.00 45.59 166 ARG A O 1
#

Secondary structure (DSSP, 8-state):
---------GGG--SHHHHHHH--HHHHHHHHHHHHTS-----SHHHHHHHHHHHHHHHHHTHHHHHHHHHSSSGGGGG-SHHHHHHHHHHHHT-----SSHHHHHHHHHHHHHHHSTT----HHHHHHHHHHHHHHHHHHHTT----GGGTTS-HHHHHHHHH--

Foldseek 3Di:
DLDQQPQDQLQVDPDLVSLVVSHDPVSSQVNLCVLLVAHQPDDDSVSVNVLSVLQLVLCVVCVLVLLQCLPDLCSLCVQPDPVSSQVVVCVSSVTNDDDDDSVSSSVSSVSSNCSNDVDPPSPVVSVCQLCVVVVVCVVCVVVVHHDDPVCSPDHPVVSCVVVVPD